Protein AF-A0A1B6JY22-F1 (afdb_monomer_lite)

Organism: NCBI:txid320908

Secondary structure (DSSP, 8-state):
-----HHHHHHHHHT--SS-HHHHHHHHHHHHHHHTS-GGGTTSHHHHHHHHHHHHHHHHHS-TT-HHHHHHHHHHHIIIIIIT-PPPPHHHHHHHHHHHHHHHHHS-HHHHHHHHHHHHHHHHHHGGG-GGGHHHHHHHHHHHHHHHH---STTHHHHS---

Structure (mmCIF, N/CA/C/O backbone):
data_AF-A0A1B6JY22-F1
#
_entry.id   AF-A0A1B6JY22-F1
#
loop_
_atom_site.group_PDB
_atom_site.id
_atom_site.type_symbol
_atom_site.label_atom_id
_atom_site.label_alt_id
_atom_site.label_comp_id
_atom_site.label_asym_id
_atom_site.label_entity_id
_atom_site.label_seq_id
_atom_site.pdbx_PDB_ins_code
_atom_site.Cartn_x
_atom_site.Cartn_y
_atom_site.Cartn_z
_atom_site.occupancy
_atom_site.B_iso_or_equiv
_atom_site.auth_seq_id
_atom_site.auth_comp_id
_atom_site.auth_asym_id
_atom_site.auth_atom_id
_atom_site.pdbx_PDB_model_num
ATOM 1 N N . MET A 1 1 ? -20.929 -15.256 12.483 1.00 42.47 1 MET A N 1
ATOM 2 C CA . MET A 1 1 ? -19.556 -14.710 12.434 1.00 42.47 1 MET A CA 1
ATOM 3 C C . MET A 1 1 ? -19.481 -13.573 13.430 1.00 42.47 1 MET A C 1
ATOM 5 O O . MET A 1 1 ? -20.208 -12.603 13.257 1.00 42.47 1 MET A O 1
ATOM 9 N N . GLU A 1 2 ? -18.686 -13.709 14.489 1.00 42.59 2 GLU A N 1
ATOM 10 C CA . GLU A 1 2 ? -18.390 -12.579 15.378 1.00 42.59 2 GLU A CA 1
ATOM 11 C C . GLU A 1 2 ? -17.731 -11.461 14.562 1.00 42.59 2 GLU A C 1
ATOM 13 O O . GLU A 1 2 ? -16.775 -11.706 13.821 1.00 42.59 2 GLU A O 1
ATOM 18 N N . LYS A 1 3 ? -18.259 -10.236 14.658 1.00 56.09 3 LYS A N 1
ATOM 19 C CA . LYS A 1 3 ? -17.616 -9.059 14.068 1.00 56.09 3 LYS A CA 1
ATOM 20 C C . LYS A 1 3 ? -16.337 -8.780 14.859 1.00 56.09 3 LYS A C 1
ATOM 22 O O . LYS A 1 3 ? -16.394 -8.202 15.939 1.00 56.09 3 LYS A O 1
ATOM 27 N N . LYS A 1 4 ? -15.193 -9.214 14.329 1.00 71.56 4 LYS A N 1
ATOM 28 C CA . LYS A 1 4 ? -13.869 -8.851 14.855 1.00 71.56 4 LYS A CA 1
ATOM 29 C C . LYS A 1 4 ? -13.709 -7.326 14.802 1.00 71.5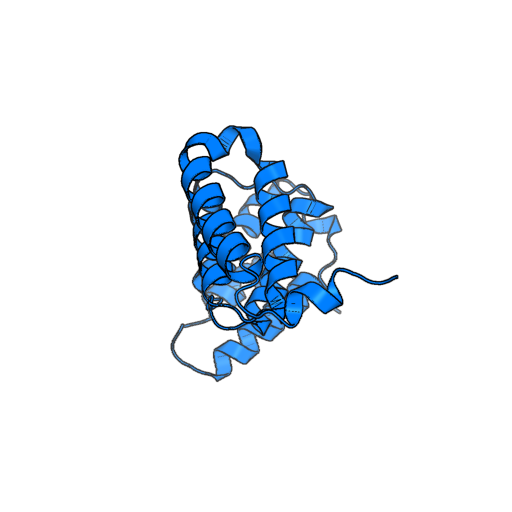6 4 LYS A C 1
ATOM 31 O O . LYS A 1 4 ? -14.074 -6.716 13.803 1.00 71.56 4 LYS A O 1
ATOM 36 N N . SER A 1 5 ? -13.207 -6.705 15.867 1.00 80.31 5 SER A N 1
ATOM 37 C CA . SER A 1 5 ? -12.970 -5.255 15.909 1.00 80.31 5 SER A CA 1
ATOM 38 C C . SER A 1 5 ? -11.638 -4.881 15.246 1.00 80.31 5 SER A C 1
ATOM 40 O O . SER A 1 5 ? -10.792 -5.737 14.996 1.00 80.31 5 SER A O 1
ATOM 42 N N . LEU A 1 6 ? -11.407 -3.590 14.999 1.00 81.12 6 LEU A N 1
ATOM 43 C CA . LEU A 1 6 ? -10.095 -3.113 14.539 1.00 81.12 6 LEU A CA 1
ATOM 44 C C . LEU A 1 6 ? -8.991 -3.337 15.575 1.00 81.12 6 LEU A C 1
ATOM 46 O O . LEU A 1 6 ? -7.851 -3.592 15.201 1.00 81.12 6 LEU A O 1
ATOM 50 N N . ASP A 1 7 ? -9.344 -3.331 16.861 1.00 81.19 7 ASP A N 1
ATOM 51 C CA . ASP A 1 7 ? -8.408 -3.627 17.949 1.00 81.19 7 ASP A CA 1
ATOM 52 C C . ASP A 1 7 ? -7.889 -5.066 17.867 1.00 81.19 7 ASP A C 1
ATOM 54 O O . ASP A 1 7 ? -6.713 -5.317 18.126 1.00 81.19 7 ASP A O 1
ATOM 58 N N . TYR A 1 8 ? -8.736 -6.005 17.427 1.00 85.06 8 TYR A N 1
ATOM 59 C CA . TYR A 1 8 ? -8.300 -7.370 17.151 1.00 85.06 8 TYR A CA 1
ATOM 60 C C . TYR A 1 8 ? -7.225 -7.394 16.059 1.00 85.06 8 TYR A C 1
ATOM 62 O O . TYR A 1 8 ? -6.194 -8.033 16.246 1.00 85.06 8 TYR A O 1
ATOM 70 N N . TYR A 1 9 ? -7.424 -6.693 14.940 1.00 83.94 9 TYR A N 1
ATOM 71 C CA . TYR A 1 9 ? -6.451 -6.699 13.842 1.00 83.94 9 TYR A CA 1
ATOM 72 C C . TYR A 1 9 ? -5.136 -6.016 14.224 1.00 83.94 9 TYR A C 1
ATOM 74 O O . TYR A 1 9 ? -4.076 -6.595 13.998 1.00 83.94 9 TYR A O 1
ATOM 82 N N . ALA A 1 10 ? -5.195 -4.849 14.872 1.00 82.69 10 ALA A N 1
ATOM 83 C CA . ALA A 1 10 ? -4.004 -4.144 15.350 1.00 82.69 10 ALA A CA 1
ATOM 84 C C . ALA A 1 10 ? -3.186 -4.996 16.339 1.00 82.69 10 ALA A C 1
ATOM 86 O O . ALA A 1 10 ? -1.955 -5.025 16.279 1.00 82.69 10 ALA A O 1
ATOM 87 N N . PHE A 1 11 ? -3.866 -5.739 17.222 1.00 84.25 11 PHE A N 1
ATOM 88 C CA . PHE A 1 11 ? -3.214 -6.700 18.107 1.00 84.25 11 PHE A CA 1
ATOM 89 C C . PHE A 1 11 ? -2.573 -7.850 17.323 1.00 84.25 11 PHE A C 1
ATOM 91 O O . PHE A 1 11 ? -1.414 -8.168 17.561 1.00 84.25 11 PHE A O 1
ATOM 98 N N . GLN A 1 12 ? -3.285 -8.455 16.366 1.00 84.94 12 GLN A N 1
ATOM 99 C CA . GLN A 1 12 ? -2.753 -9.584 15.594 1.00 84.94 12 GLN A CA 1
ATOM 100 C C . GLN A 1 12 ? -1.490 -9.215 14.811 1.00 84.94 12 GLN A C 1
ATOM 102 O O . GLN A 1 12 ? -0.534 -9.989 14.842 1.00 84.94 12 GLN A O 1
ATOM 107 N N . PHE A 1 13 ? -1.442 -8.035 14.188 1.00 81.56 13 PHE A N 1
ATOM 108 C CA . PHE A 1 13 ? -0.236 -7.549 13.513 1.00 81.56 13 PHE A CA 1
ATOM 109 C C . PHE A 1 13 ? 0.952 -7.373 14.463 1.00 81.56 13 PHE A C 1
ATOM 111 O O . PHE A 1 13 ? 2.060 -7.755 14.109 1.00 81.56 13 PHE A O 1
ATOM 118 N N . ASN A 1 14 ? 0.732 -6.899 15.695 1.00 79.88 14 ASN A N 1
ATOM 119 C CA . ASN A 1 14 ? 1.797 -6.803 16.705 1.00 79.88 14 ASN A CA 1
ATOM 120 C C . ASN A 1 14 ? 2.350 -8.168 17.149 1.00 79.88 14 ASN A C 1
ATOM 122 O O . ASN A 1 14 ? 3.428 -8.231 17.730 1.00 79.88 14 ASN A O 1
ATOM 126 N N . THR A 1 15 ? 1.615 -9.260 16.921 1.00 81.88 15 THR A N 1
ATOM 127 C CA . THR A 1 15 ? 2.067 -10.623 17.259 1.00 81.88 15 THR A CA 1
ATOM 128 C C . THR A 1 15 ? 2.778 -11.340 16.110 1.00 81.88 15 THR A C 1
ATOM 130 O O . THR A 1 15 ? 3.064 -12.537 16.219 1.00 81.88 15 THR A O 1
ATOM 133 N N . ILE A 1 16 ? 2.991 -10.658 14.986 1.00 78.62 16 ILE A N 1
ATOM 134 C CA . ILE A 1 16 ? 3.803 -11.161 13.881 1.00 78.62 16 ILE A CA 1
ATOM 135 C C . ILE A 1 16 ? 5.247 -10.735 14.149 1.00 78.62 16 ILE A C 1
ATOM 137 O O . ILE A 1 16 ? 5.524 -9.543 14.237 1.00 78.62 16 ILE A O 1
ATOM 141 N N . ASN A 1 17 ? 6.151 -11.705 14.300 1.00 65.06 17 ASN A N 1
ATOM 142 C CA . ASN A 1 17 ? 7.591 -11.462 14.253 1.00 65.06 17 ASN A CA 1
ATOM 143 C C . ASN A 1 17 ? 8.094 -11.727 12.823 1.00 65.06 17 ASN A C 1
ATOM 145 O O . ASN A 1 17 ? 7.426 -12.395 12.044 1.00 65.06 17 ASN A O 1
ATOM 149 N N . ASN A 1 18 ? 9.251 -11.175 12.456 1.00 60.41 18 ASN A N 1
ATOM 150 C CA . ASN A 1 18 ? 9.760 -11.191 11.074 1.00 60.41 18 ASN A CA 1
ATOM 151 C C . ASN A 1 18 ? 10.585 -12.447 10.706 1.00 60.41 18 ASN A C 1
ATOM 153 O O . ASN A 1 18 ? 11.298 -12.429 9.707 1.00 60.41 18 ASN A O 1
ATOM 157 N N . ASP A 1 19 ? 10.523 -13.530 11.490 1.00 57.62 19 ASP A N 1
ATOM 158 C CA . ASP A 1 19 ? 11.543 -14.595 11.437 1.00 57.62 19 ASP A CA 1
ATOM 159 C C . ASP A 1 19 ? 11.073 -15.954 10.866 1.00 57.62 19 ASP A C 1
ATOM 161 O O . ASP A 1 19 ? 11.898 -16.861 10.745 1.00 57.62 19 ASP A O 1
ATOM 165 N N . ASN A 1 20 ? 9.799 -16.168 10.482 1.00 58.06 20 ASN A N 1
ATOM 166 C CA . ASN A 1 20 ? 9.349 -17.489 9.995 1.00 58.06 20 ASN A CA 1
ATOM 167 C C . ASN A 1 20 ? 8.310 -17.500 8.853 1.00 58.06 20 ASN A C 1
ATOM 169 O O . ASN A 1 20 ? 7.275 -16.855 8.920 1.00 58.06 20 ASN A O 1
ATOM 173 N N . ARG A 1 21 ? 8.441 -18.455 7.911 1.00 58.06 21 ARG A N 1
ATOM 174 C CA . ARG A 1 21 ? 7.470 -18.734 6.812 1.00 58.06 21 ARG A CA 1
ATOM 175 C C . ARG A 1 21 ? 6.022 -19.024 7.245 1.00 58.06 21 ARG A C 1
ATOM 177 O O . ARG A 1 21 ? 5.091 -18.947 6.448 1.00 58.06 21 ARG A O 1
ATOM 184 N N . LYS A 1 22 ? 5.797 -19.431 8.501 1.00 59.06 22 LYS A N 1
ATOM 185 C CA . LYS A 1 22 ? 4.432 -19.579 9.049 1.00 59.06 22 LYS A CA 1
ATOM 186 C C . LYS A 1 22 ? 3.747 -18.220 9.215 1.00 59.06 22 LYS A C 1
ATOM 188 O O . LYS A 1 22 ? 2.519 -18.156 9.222 1.00 59.06 22 LYS A O 1
ATOM 193 N N . GLU A 1 23 ? 4.521 -17.156 9.345 1.00 64.31 23 GLU A N 1
ATOM 194 C CA . GLU A 1 23 ? 4.054 -15.795 9.565 1.00 64.31 23 GLU A CA 1
ATOM 195 C C . GLU A 1 23 ? 3.605 -15.147 8.251 1.00 64.31 23 GLU A C 1
ATOM 197 O O . GLU A 1 23 ? 2.563 -14.497 8.268 1.00 64.31 23 GLU A O 1
ATOM 202 N N . ASP A 1 24 ? 4.210 -15.495 7.108 1.00 70.81 24 ASP A N 1
ATOM 203 C CA . ASP A 1 24 ? 3.715 -15.127 5.765 1.00 70.81 24 ASP A CA 1
ATOM 204 C C . ASP A 1 24 ? 2.265 -15.590 5.561 1.00 70.81 24 ASP A C 1
ATOM 206 O O . ASP A 1 24 ? 1.398 -14.840 5.111 1.00 70.81 24 ASP A O 1
ATOM 210 N N . SER A 1 25 ? 1.952 -16.820 5.992 1.00 81.69 25 SER A N 1
ATOM 211 C CA . SER A 1 25 ? 0.584 -17.349 5.923 1.00 81.69 25 SER A CA 1
ATOM 212 C C . SER A 1 25 ? -0.390 -16.611 6.853 1.00 81.69 25 SER A C 1
ATOM 214 O O . SER A 1 25 ? -1.566 -16.451 6.521 1.00 81.69 25 SER A O 1
ATOM 216 N N . ARG A 1 26 ? 0.082 -16.131 8.014 1.00 84.94 26 ARG A N 1
ATOM 217 C CA . ARG A 1 26 ? -0.734 -15.351 8.960 1.00 84.94 26 ARG A CA 1
ATOM 218 C C . ARG A 1 26 ? -0.988 -13.950 8.418 1.00 84.94 26 ARG A C 1
ATOM 220 O O . ARG A 1 26 ? -2.138 -13.521 8.425 1.00 84.94 26 ARG A O 1
ATOM 227 N N . LEU A 1 27 ? 0.051 -13.282 7.924 1.00 88.31 27 LEU A N 1
ATOM 228 C CA . LEU A 1 27 ? -0.020 -11.966 7.300 1.00 88.31 27 LEU A CA 1
ATOM 229 C C . LEU A 1 27 ? -0.978 -11.981 6.107 1.00 88.31 27 LEU A C 1
ATOM 231 O O . LEU A 1 27 ? -1.917 -11.189 6.060 1.00 88.31 27 LEU A O 1
ATOM 235 N N . ASN A 1 28 ? -0.817 -12.961 5.217 1.00 90.06 28 ASN A N 1
ATOM 236 C CA . ASN A 1 28 ? -1.708 -13.178 4.083 1.00 90.06 28 ASN A CA 1
ATOM 237 C C . ASN A 1 28 ? -3.182 -13.296 4.515 1.00 90.06 28 ASN A C 1
ATOM 239 O O . ASN A 1 28 ? -4.052 -12.606 3.986 1.00 90.06 28 ASN A O 1
ATOM 243 N N . ASN A 1 29 ? -3.456 -14.123 5.529 1.00 89.50 29 ASN A N 1
ATOM 244 C CA . ASN A 1 29 ? -4.809 -14.314 6.052 1.00 89.50 29 ASN A CA 1
ATOM 245 C C . ASN A 1 29 ? -5.378 -13.057 6.731 1.00 89.50 29 ASN A C 1
ATOM 247 O O . ASN A 1 29 ? -6.589 -12.836 6.679 1.00 89.50 29 ASN A O 1
ATOM 251 N N . LEU A 1 30 ? -4.547 -12.247 7.395 1.00 90.06 30 LEU A N 1
ATOM 252 C CA . LEU A 1 30 ? -4.981 -10.983 7.999 1.00 90.06 30 LEU A CA 1
ATOM 253 C C . LEU A 1 30 ? -5.339 -9.952 6.930 1.00 90.06 30 LEU A C 1
ATOM 255 O O . LEU A 1 30 ? -6.383 -9.311 7.045 1.00 90.06 30 LEU A O 1
ATOM 259 N N . LEU A 1 31 ? -4.525 -9.835 5.879 1.00 91.06 31 LEU A N 1
ATOM 260 C CA . LEU A 1 31 ? -4.811 -8.961 4.742 1.00 91.06 31 LEU A CA 1
ATOM 261 C C . LEU A 1 31 ? -6.096 -9.381 4.022 1.00 91.06 31 LEU A C 1
ATOM 263 O O . LEU A 1 31 ? -6.911 -8.522 3.695 1.00 91.06 31 LEU A O 1
ATOM 267 N N . ASP A 1 32 ? -6.332 -10.683 3.834 1.00 91.50 32 ASP A N 1
ATOM 268 C CA . ASP A 1 32 ? -7.588 -11.180 3.256 1.00 91.50 32 ASP A CA 1
ATOM 269 C C . ASP A 1 32 ? -8.797 -10.831 4.133 1.00 91.50 32 ASP A C 1
ATOM 271 O O . ASP A 1 32 ? -9.818 -10.356 3.636 1.00 91.50 32 ASP A O 1
ATOM 275 N N . GLN A 1 33 ? -8.679 -11.014 5.452 1.00 90.12 33 GLN A N 1
ATOM 276 C CA . GLN A 1 33 ? -9.749 -10.670 6.393 1.00 90.12 33 GLN A CA 1
ATOM 277 C C . GLN A 1 33 ? -10.044 -9.168 6.422 1.00 90.12 33 GLN A C 1
ATOM 279 O O . GLN A 1 33 ? -11.208 -8.790 6.534 1.00 90.12 33 GLN A O 1
ATOM 284 N N . LEU A 1 34 ? -9.018 -8.321 6.310 1.00 88.12 34 LEU A N 1
ATOM 285 C CA . LEU A 1 34 ? -9.173 -6.867 6.266 1.00 88.12 34 LEU A CA 1
ATOM 286 C C . LEU A 1 34 ? -9.768 -6.385 4.948 1.00 88.12 34 LEU A C 1
ATOM 288 O O . LEU A 1 34 ? -10.666 -5.550 4.965 1.00 88.12 34 LEU A O 1
ATOM 292 N N . ASN A 1 35 ? -9.335 -6.951 3.823 1.00 88.31 35 ASN A N 1
ATOM 293 C CA . ASN A 1 35 ? -9.920 -6.659 2.516 1.00 88.31 35 ASN A CA 1
ATOM 294 C C . ASN A 1 35 ? -11.384 -7.119 2.415 1.00 88.31 35 ASN A C 1
ATOM 296 O O . ASN A 1 35 ? -12.180 -6.495 1.718 1.00 88.31 35 ASN A O 1
ATOM 300 N N . ALA A 1 36 ? -11.758 -8.182 3.132 1.00 87.31 36 ALA A N 1
ATOM 301 C CA . ALA A 1 36 ? -13.140 -8.643 3.246 1.00 87.31 36 ALA A CA 1
ATOM 302 C C . ALA A 1 36 ? -13.947 -7.921 4.346 1.00 87.31 36 ALA A C 1
ATOM 304 O O . ALA A 1 36 ? -15.139 -8.197 4.516 1.00 87.31 36 ALA A O 1
ATOM 305 N N . PHE A 1 37 ? -13.320 -7.037 5.128 1.00 82.94 37 PHE A N 1
ATOM 306 C CA . PHE A 1 37 ? -13.967 -6.379 6.256 1.00 82.94 37 PHE A CA 1
ATOM 307 C C . PHE A 1 37 ? -14.975 -5.326 5.784 1.00 82.94 37 PHE A C 1
ATOM 309 O O . PHE A 1 37 ? -14.720 -4.573 4.845 1.00 82.94 37 PHE A O 1
ATOM 316 N N . ASP A 1 38 ? -16.131 -5.248 6.452 1.00 70.44 38 ASP A N 1
ATOM 317 C CA . ASP A 1 38 ? -17.196 -4.315 6.075 1.00 70.44 38 ASP A CA 1
ATOM 318 C C . ASP A 1 38 ? -16.735 -2.864 6.254 1.00 70.44 38 ASP A C 1
ATOM 320 O O . ASP A 1 38 ? -16.570 -2.352 7.369 1.00 70.44 38 ASP 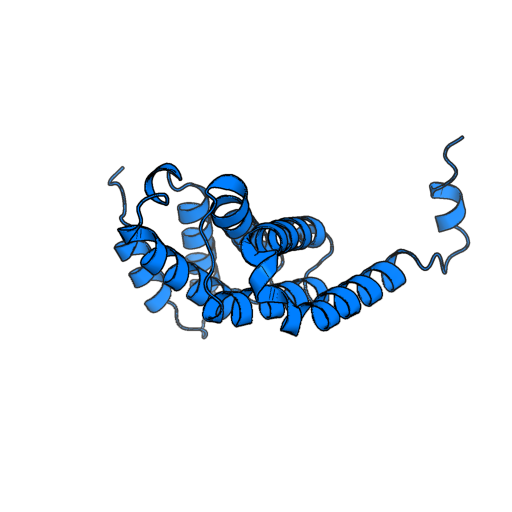A O 1
ATOM 324 N N . CYS A 1 39 ? -16.522 -2.203 5.117 1.00 61.91 39 CYS A N 1
ATOM 325 C CA . CYS A 1 39 ? -15.781 -0.959 5.057 1.00 61.91 39 CYS A CA 1
ATOM 326 C C . CYS A 1 39 ? -16.505 0.243 5.671 1.00 61.91 39 CYS A C 1
ATOM 328 O O . CYS A 1 39 ? -15.872 1.243 5.998 1.00 61.91 39 CYS A O 1
ATOM 330 N N . LYS A 1 40 ? -17.818 0.132 5.904 1.00 64.50 40 LYS A N 1
ATOM 331 C CA . LYS A 1 40 ? -18.631 1.194 6.517 1.00 64.50 40 LYS A CA 1
ATOM 332 C C . LYS A 1 40 ? -18.222 1.517 7.958 1.00 64.50 40 LYS A C 1
ATOM 334 O O . LYS A 1 40 ? -18.588 2.563 8.480 1.00 64.50 40 LYS A O 1
ATOM 339 N N . LEU A 1 41 ? -17.474 0.625 8.612 1.00 63.44 41 LEU A N 1
ATOM 340 C CA . LEU A 1 41 ? -16.955 0.839 9.964 1.00 63.44 41 LEU A CA 1
ATOM 341 C C . LEU A 1 41 ? -15.672 1.686 9.986 1.00 63.44 41 LEU A C 1
ATOM 343 O O . LEU A 1 41 ? -15.308 2.194 11.046 1.00 63.44 41 LEU A O 1
ATOM 347 N N . PHE A 1 42 ? -14.998 1.879 8.848 1.00 65.88 42 PHE A N 1
ATOM 348 C CA . PHE A 1 42 ? -13.750 2.650 8.778 1.00 65.88 42 PHE A CA 1
ATOM 349 C C . PHE A 1 42 ? -13.963 4.169 8.791 1.00 65.88 42 PHE A C 1
ATOM 351 O O . PHE A 1 42 ? -13.035 4.908 9.096 1.00 65.88 42 PHE A O 1
ATOM 358 N N . SER A 1 43 ? -15.183 4.640 8.526 1.00 64.19 43 SER A N 1
ATOM 359 C CA . SER A 1 43 ? -15.506 6.071 8.425 1.00 64.19 43 SER A CA 1
ATOM 360 C C . SER A 1 43 ? -15.654 6.781 9.781 1.00 64.19 43 SER A C 1
ATOM 362 O O . SER A 1 43 ? -15.868 7.990 9.819 1.00 64.19 43 SER A O 1
ATOM 364 N N . SER A 1 44 ? -15.576 6.055 10.905 1.00 71.44 44 SER A N 1
ATOM 365 C CA . SER A 1 44 ? -15.639 6.669 12.237 1.00 71.44 44 SER A CA 1
ATOM 366 C C . SER A 1 44 ? -14.311 7.364 12.584 1.00 71.44 44 SER A C 1
ATOM 368 O O . SER A 1 44 ? -13.260 6.727 12.472 1.00 71.44 44 SER A O 1
ATOM 370 N N . PRO A 1 45 ? -14.326 8.610 13.100 1.00 69.06 45 PRO A N 1
ATOM 371 C CA . PRO A 1 45 ? -13.121 9.310 13.558 1.00 69.06 45 PRO A CA 1
ATOM 372 C C . PRO A 1 45 ? -12.330 8.550 14.630 1.00 69.06 45 PRO A C 1
ATOM 374 O O . PRO A 1 45 ? -11.118 8.693 14.725 1.00 69.06 45 PRO A O 1
ATOM 377 N N . GLU A 1 46 ? -12.994 7.719 15.436 1.00 71.44 46 GLU A N 1
ATOM 378 C CA . GLU A 1 46 ? -12.334 6.890 16.454 1.00 71.44 46 GLU A CA 1
ATOM 379 C C . GLU A 1 46 ? -11.490 5.764 15.829 1.00 71.44 46 GLU A C 1
ATOM 381 O O . GLU A 1 46 ? -10.488 5.318 16.393 1.00 71.44 46 GLU A O 1
ATOM 386 N N . ASN A 1 47 ? -11.867 5.330 14.626 1.00 78.00 47 ASN A N 1
ATOM 387 C CA . ASN A 1 47 ? -11.214 4.243 13.911 1.00 78.00 47 ASN A CA 1
ATOM 388 C C . ASN A 1 47 ? -10.058 4.721 13.024 1.00 78.00 47 ASN A C 1
ATOM 390 O O . ASN A 1 47 ? -9.209 3.901 12.680 1.00 78.00 47 ASN A O 1
ATOM 394 N N . SER A 1 48 ? -9.954 6.018 12.714 1.00 77.88 48 SER A N 1
ATOM 395 C CA . SER A 1 48 ? -8.887 6.565 11.857 1.00 77.88 48 SER A CA 1
ATOM 396 C C . SER A 1 48 ? -7.487 6.270 12.404 1.00 77.88 48 SER A C 1
ATOM 398 O O . SER A 1 48 ? -6.632 5.756 11.685 1.00 77.88 48 SER A O 1
ATOM 400 N N . LYS A 1 49 ? -7.272 6.476 13.711 1.00 81.75 49 LYS A N 1
ATOM 401 C CA . LYS A 1 49 ? -6.000 6.161 14.382 1.00 81.75 49 LYS A CA 1
ATOM 402 C C . LYS A 1 49 ? -5.672 4.671 14.320 1.00 81.75 49 LYS A C 1
ATOM 404 O O . LYS A 1 49 ? -4.523 4.299 14.112 1.00 81.75 49 LYS A O 1
ATOM 409 N N . LYS A 1 50 ? -6.683 3.811 14.472 1.00 84.31 50 LYS A N 1
ATOM 410 C CA . LYS A 1 50 ? -6.512 2.351 14.413 1.00 84.31 50 LYS A CA 1
ATOM 411 C C . LYS A 1 50 ? -6.133 1.905 13.004 1.00 84.31 50 LYS A C 1
ATOM 413 O O . LYS A 1 50 ? -5.245 1.076 12.844 1.00 84.31 50 LYS A O 1
ATOM 418 N N . ILE A 1 51 ? -6.763 2.495 11.991 1.00 86.38 51 ILE A N 1
ATOM 419 C CA . ILE A 1 51 ? -6.438 2.254 10.583 1.00 86.38 51 ILE A CA 1
ATOM 420 C C . ILE A 1 51 ? -5.005 2.694 10.280 1.00 86.38 51 ILE A C 1
ATOM 422 O O . ILE A 1 51 ? -4.270 1.944 9.648 1.00 86.38 51 ILE A O 1
ATOM 426 N N . ALA A 1 52 ? -4.586 3.862 10.772 1.00 86.62 52 ALA A N 1
ATOM 427 C CA . ALA A 1 52 ? -3.223 4.346 10.585 1.00 86.62 52 ALA A CA 1
ATOM 428 C C . ALA A 1 52 ? -2.179 3.386 11.185 1.00 86.62 52 ALA A C 1
ATOM 430 O O . ALA A 1 52 ? -1.168 3.098 10.546 1.00 86.62 52 ALA A O 1
ATOM 431 N N . VAL A 1 53 ? -2.450 2.834 12.376 1.00 88.12 53 VAL A N 1
ATOM 432 C CA . VAL A 1 53 ? -1.599 1.805 13.000 1.00 88.12 53 VAL A CA 1
ATOM 433 C C . VAL A 1 53 ? -1.547 0.539 12.145 1.00 88.12 53 VAL A C 1
ATOM 435 O O . VAL A 1 53 ? -0.457 0.051 11.863 1.00 88.12 53 VAL A O 1
ATOM 438 N N . ILE A 1 54 ? -2.701 0.041 11.691 1.00 89.31 54 ILE A N 1
ATOM 439 C CA . ILE A 1 54 ? -2.781 -1.156 10.842 1.00 89.31 54 ILE A CA 1
ATOM 440 C C . ILE A 1 54 ? -1.993 -0.956 9.542 1.00 89.31 54 ILE A C 1
ATOM 442 O O . ILE A 1 54 ? -1.205 -1.821 9.170 1.00 89.31 54 ILE A O 1
ATOM 446 N N . LEU A 1 55 ? -2.162 0.182 8.865 1.00 90.50 55 LEU A N 1
ATOM 447 C CA . LEU A 1 55 ? -1.443 0.491 7.627 1.00 90.50 55 LEU A CA 1
ATOM 448 C C . LEU A 1 55 ? 0.068 0.595 7.858 1.00 90.50 55 LEU A C 1
ATOM 450 O O . LEU A 1 55 ? 0.835 -0.005 7.114 1.00 90.50 55 LEU A O 1
ATOM 454 N N . SER A 1 56 ? 0.495 1.277 8.923 1.00 90.75 56 SER A N 1
ATOM 455 C CA . SER A 1 56 ? 1.913 1.367 9.297 1.00 90.75 56 SER A CA 1
ATOM 456 C C . SER A 1 56 ? 2.539 -0.016 9.523 1.00 90.75 56 SER A C 1
ATOM 458 O O . SER A 1 56 ? 3.630 -0.310 9.030 1.00 90.75 56 SER A O 1
ATOM 460 N N . GLN A 1 57 ? 1.816 -0.909 10.205 1.00 89.69 57 GLN A N 1
ATOM 461 C CA . GLN A 1 57 ? 2.244 -2.294 10.405 1.00 89.69 57 GLN A CA 1
ATOM 462 C C . GLN A 1 57 ? 2.296 -3.066 9.084 1.00 89.69 57 GLN A C 1
ATOM 464 O O . GLN A 1 57 ? 3.257 -3.793 8.854 1.00 89.69 57 GLN A O 1
ATOM 469 N N . CYS A 1 58 ? 1.314 -2.884 8.196 1.00 91.62 58 CYS A N 1
ATOM 470 C CA . CYS A 1 58 ? 1.320 -3.511 6.874 1.00 91.62 58 CYS A CA 1
ATOM 471 C C . CYS A 1 58 ? 2.566 -3.110 6.075 1.00 91.62 58 CYS A C 1
ATOM 473 O O . CYS A 1 58 ? 3.267 -3.988 5.587 1.00 91.62 58 CYS A O 1
ATOM 475 N N . PHE A 1 59 ? 2.901 -1.819 6.008 1.00 91.25 59 PHE A N 1
ATOM 476 C CA . PHE A 1 59 ? 4.100 -1.353 5.296 1.00 91.25 59 PHE A CA 1
ATOM 477 C C . PHE A 1 59 ? 5.409 -1.836 5.927 1.00 91.25 59 PHE A C 1
ATOM 479 O O . PHE A 1 59 ? 6.421 -1.942 5.243 1.00 91.25 59 PHE A O 1
ATOM 486 N N . SER A 1 60 ? 5.398 -2.143 7.224 1.00 89.44 60 SER A N 1
ATOM 487 C CA . SER A 1 60 ? 6.578 -2.660 7.928 1.00 89.44 60 SER A CA 1
ATOM 488 C C . SER A 1 60 ? 6.759 -4.173 7.758 1.00 89.44 60 SER A C 1
ATOM 490 O O . SER A 1 60 ? 7.883 -4.663 7.821 1.00 89.44 60 SER A O 1
ATOM 492 N N . LEU A 1 61 ? 5.659 -4.912 7.589 1.00 89.62 61 LEU A N 1
ATOM 493 C CA . LEU A 1 61 ? 5.641 -6.379 7.569 1.00 89.62 61 LEU A CA 1
ATOM 494 C C . LEU A 1 61 ? 5.540 -6.969 6.162 1.00 89.62 61 LEU A C 1
ATOM 496 O O . LEU A 1 61 ? 5.957 -8.103 5.962 1.00 89.62 61 LEU A O 1
ATOM 500 N N . VAL A 1 62 ? 4.959 -6.246 5.200 1.00 91.12 62 VAL A N 1
ATOM 501 C CA . VAL A 1 62 ? 4.824 -6.726 3.822 1.00 91.12 62 VAL A CA 1
ATOM 502 C C . VAL A 1 62 ? 6.135 -6.483 3.068 1.00 91.12 62 VAL A C 1
ATOM 504 O O . VAL A 1 62 ? 6.488 -5.317 2.846 1.00 91.12 62 VAL A O 1
ATOM 507 N N . PRO A 1 63 ? 6.832 -7.549 2.631 1.00 89.00 63 PRO A N 1
ATOM 508 C CA . PRO A 1 63 ? 8.041 -7.420 1.833 1.00 89.00 63 PRO A CA 1
ATOM 509 C C . PRO A 1 63 ? 7.710 -6.795 0.468 1.00 89.00 63 PRO A C 1
ATOM 511 O O . PRO A 1 63 ? 6.749 -7.222 -0.173 1.00 89.00 63 PRO A O 1
ATOM 514 N N . PRO A 1 64 ? 8.488 -5.811 -0.011 1.00 87.38 64 PRO A N 1
ATOM 515 C CA . PRO A 1 64 ? 8.239 -5.134 -1.289 1.00 87.38 64 PRO A CA 1
ATOM 516 C C . PRO A 1 64 ? 8.477 -6.030 -2.521 1.00 87.38 64 PRO A C 1
ATOM 518 O O . PRO A 1 64 ? 8.074 -5.676 -3.630 1.00 87.38 64 PRO A O 1
ATOM 521 N N . ASP A 1 65 ? 9.131 -7.177 -2.345 1.00 85.44 65 ASP A N 1
ATOM 522 C CA . ASP A 1 65 ? 9.384 -8.207 -3.354 1.00 85.44 65 ASP A CA 1
ATOM 523 C C . ASP A 1 65 ? 8.325 -9.330 -3.362 1.00 85.44 65 ASP A C 1
ATOM 525 O O . ASP A 1 65 ? 8.173 -10.029 -4.371 1.00 85.44 65 ASP A O 1
ATOM 529 N N . ASP A 1 66 ? 7.518 -9.473 -2.301 1.00 89.75 66 ASP A N 1
ATOM 530 C CA . ASP A 1 66 ? 6.385 -10.405 -2.285 1.00 89.75 66 ASP A CA 1
ATOM 531 C C . ASP A 1 66 ? 5.188 -9.808 -3.036 1.00 89.75 66 ASP A C 1
ATOM 533 O O . ASP A 1 66 ? 4.296 -9.166 -2.478 1.00 89.75 66 ASP A O 1
ATOM 537 N N . THR A 1 67 ? 5.157 -10.072 -4.340 1.00 89.31 67 THR A N 1
ATOM 538 C CA . THR A 1 67 ? 4.144 -9.553 -5.272 1.00 89.31 67 THR A CA 1
ATOM 539 C C . THR A 1 67 ? 2.705 -9.843 -4.814 1.00 89.31 67 THR A C 1
ATOM 541 O O . THR A 1 67 ? 1.816 -9.017 -5.025 1.00 89.31 67 THR A O 1
ATOM 544 N N . PHE A 1 68 ? 2.443 -10.987 -4.170 1.00 90.56 68 PHE A N 1
ATOM 545 C CA . PHE A 1 68 ? 1.087 -11.350 -3.746 1.00 90.56 68 PHE A CA 1
ATOM 546 C C . PHE A 1 68 ? 0.646 -10.561 -2.516 1.00 90.56 68 PHE A C 1
ATOM 548 O O . PHE A 1 68 ? -0.487 -10.072 -2.467 1.00 90.56 68 PHE A O 1
ATOM 555 N N . LEU A 1 69 ? 1.527 -10.430 -1.524 1.00 92.00 69 LEU A N 1
ATOM 556 C CA . LEU A 1 69 ? 1.238 -9.637 -0.332 1.00 92.00 69 LEU A CA 1
ATOM 557 C C . LEU A 1 69 ? 1.161 -8.145 -0.662 1.00 92.00 69 LEU A C 1
ATOM 559 O O . LEU A 1 69 ? 0.267 -7.462 -0.158 1.00 92.00 69 LEU A O 1
ATOM 563 N N . VAL A 1 70 ? 2.028 -7.659 -1.556 1.00 93.94 70 VAL A N 1
ATOM 564 C CA . VAL A 1 70 ? 1.993 -6.285 -2.070 1.00 93.94 70 VAL A CA 1
ATOM 565 C C . VAL A 1 70 ? 0.642 -5.989 -2.712 1.00 93.94 70 VAL A C 1
ATOM 567 O O . VAL A 1 70 ? -0.015 -5.041 -2.291 1.00 93.94 70 VAL A O 1
ATOM 570 N N . ALA A 1 71 ? 0.162 -6.828 -3.637 1.00 92.69 71 ALA A N 1
ATOM 571 C CA . ALA A 1 71 ? -1.140 -6.631 -4.281 1.00 92.69 71 ALA A CA 1
ATOM 572 C C . ALA A 1 71 ? -2.293 -6.554 -3.258 1.00 92.69 71 ALA A C 1
ATOM 574 O O . ALA A 1 71 ? -3.153 -5.673 -3.330 1.00 92.69 71 ALA A O 1
ATOM 575 N N . LYS A 1 72 ? -2.285 -7.422 -2.238 1.00 93.69 72 LYS A N 1
ATOM 576 C CA . LYS A 1 72 ? -3.291 -7.401 -1.159 1.00 93.69 72 LYS A CA 1
ATOM 577 C C . LYS A 1 72 ? -3.211 -6.148 -0.293 1.00 93.69 72 LYS A C 1
ATOM 579 O O . LYS A 1 72 ? -4.249 -5.619 0.109 1.00 93.69 72 LYS A O 1
ATOM 584 N N . CYS A 1 73 ? -2.002 -5.678 -0.003 1.00 94.31 73 CYS A N 1
ATOM 585 C CA . CYS A 1 73 ? -1.778 -4.440 0.732 1.00 94.31 73 CYS A CA 1
ATOM 586 C C . CYS A 1 73 ? -2.233 -3.221 -0.088 1.00 94.31 73 CYS A C 1
ATOM 588 O O . CYS A 1 73 ? -2.930 -2.349 0.431 1.00 94.31 73 CYS A O 1
ATOM 590 N N . CYS A 1 74 ? -1.941 -3.198 -1.389 1.00 94.50 74 CYS A N 1
ATOM 591 C CA . CYS A 1 74 ? -2.406 -2.173 -2.321 1.00 94.50 74 CYS A CA 1
ATOM 592 C C . CYS A 1 74 ? -3.931 -2.122 -2.427 1.00 94.50 74 CYS A C 1
ATOM 594 O O . CYS A 1 74 ? -4.514 -1.041 -2.351 1.00 94.50 74 CYS A O 1
ATOM 596 N N . GLN A 1 75 ? -4.596 -3.275 -2.493 1.00 93.31 75 GLN A N 1
ATOM 597 C CA . GLN A 1 75 ? -6.056 -3.343 -2.484 1.00 93.31 75 GLN A CA 1
ATOM 598 C C . GLN A 1 75 ? -6.663 -2.774 -1.190 1.00 93.31 75 GLN A C 1
ATOM 600 O O . GLN A 1 75 ? -7.681 -2.068 -1.233 1.00 93.31 75 GLN A O 1
ATOM 605 N N . LEU A 1 76 ? -6.029 -3.045 -0.044 1.00 92.44 76 LEU A N 1
ATOM 606 C CA . LEU A 1 76 ? -6.450 -2.509 1.249 1.00 92.44 76 LEU A CA 1
ATOM 607 C C . LEU A 1 76 ? -6.310 -0.983 1.265 1.00 92.44 76 LEU A C 1
ATOM 609 O O . LEU A 1 76 ? -7.258 -0.284 1.626 1.00 92.44 76 LEU A O 1
ATOM 613 N N . MET A 1 77 ? -5.169 -0.462 0.806 1.00 91.56 77 MET A N 1
ATOM 614 C CA . MET A 1 77 ? -4.937 0.978 0.670 1.00 91.56 77 MET A CA 1
ATOM 615 C C . MET A 1 77 ? -5.957 1.643 -0.251 1.00 91.56 77 MET A C 1
ATOM 617 O O . MET A 1 77 ? -6.584 2.623 0.140 1.00 91.56 77 MET A O 1
ATOM 621 N N . LEU A 1 78 ? -6.175 1.093 -1.446 1.00 91.94 78 LEU A N 1
ATOM 622 C CA . LEU A 1 78 ? -7.134 1.625 -2.411 1.00 91.94 78 LEU A CA 1
ATOM 623 C C . LEU A 1 78 ? -8.550 1.665 -1.826 1.00 91.94 78 LEU A C 1
ATOM 625 O O . LEU A 1 78 ? -9.312 2.604 -2.053 1.00 91.94 78 LEU A O 1
ATOM 629 N N . THR A 1 79 ? -8.906 0.654 -1.038 1.00 89.38 79 THR A N 1
ATOM 630 C CA . THR A 1 79 ? -10.201 0.607 -0.365 1.00 89.38 79 THR A CA 1
ATOM 631 C C . THR A 1 79 ? -10.302 1.671 0.726 1.00 89.38 79 THR A C 1
ATOM 633 O O . THR A 1 79 ? -11.273 2.423 0.745 1.00 89.38 79 THR A O 1
ATOM 636 N N . LEU A 1 80 ? -9.311 1.783 1.608 1.00 88.12 80 LEU A N 1
ATOM 637 C CA . LEU A 1 80 ? -9.349 2.717 2.736 1.00 88.12 80 LEU A CA 1
ATOM 638 C C . LEU A 1 80 ? -9.193 4.177 2.296 1.00 88.12 80 LEU A C 1
ATOM 640 O O . LEU A 1 80 ? -9.993 5.032 2.665 1.00 88.12 80 LEU A O 1
ATOM 644 N N . VAL A 1 81 ? -8.187 4.463 1.481 1.00 88.62 81 VAL A N 1
ATOM 645 C CA . VAL A 1 81 ? -7.849 5.822 1.055 1.00 88.62 81 VAL A CA 1
ATOM 646 C C . VAL A 1 81 ? -8.717 6.234 -0.128 1.00 88.62 81 VAL A C 1
ATOM 648 O O . VAL A 1 81 ? -9.408 7.247 -0.066 1.00 88.62 81 VAL A O 1
ATOM 651 N N . GLY A 1 82 ? -8.752 5.416 -1.182 1.00 85.06 82 GLY A N 1
ATOM 652 C CA . GLY A 1 82 ? -9.450 5.754 -2.424 1.00 85.06 82 GLY A CA 1
ATOM 653 C C . GLY A 1 82 ? -10.975 5.693 -2.317 1.00 85.06 82 GLY A C 1
ATOM 654 O O . GLY A 1 82 ? -11.661 6.568 -2.837 1.00 85.06 82 GLY A O 1
ATOM 655 N N . LYS A 1 83 ? -11.531 4.677 -1.640 1.00 85.38 83 LYS A N 1
ATOM 656 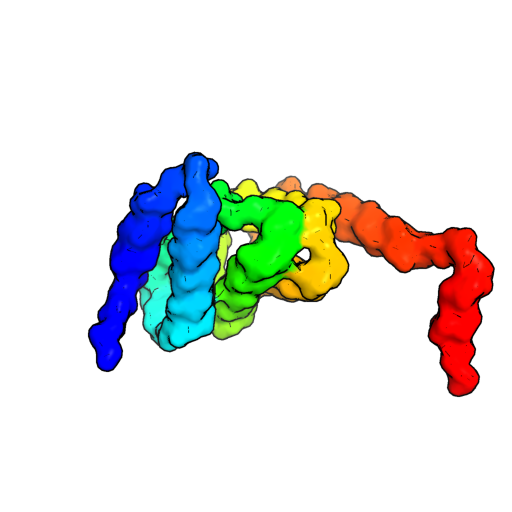C CA . LYS A 1 83 ? -12.996 4.486 -1.559 1.00 85.38 83 LYS A CA 1
ATOM 657 C C . LYS A 1 83 ? -13.613 5.009 -0.267 1.00 85.38 83 LYS A C 1
ATOM 659 O O . LYS A 1 83 ? -14.735 5.502 -0.303 1.00 85.38 83 LYS A O 1
ATOM 664 N N . GLN A 1 84 ? -12.924 4.870 0.867 1.00 83.12 84 GLN A N 1
ATOM 665 C CA . GLN A 1 84 ? -13.434 5.307 2.175 1.00 83.12 84 GLN A CA 1
ATOM 666 C C . GLN A 1 84 ? -12.928 6.692 2.599 1.00 83.12 84 GLN A C 1
ATOM 668 O O . GLN A 1 84 ? -13.323 7.166 3.662 1.00 83.12 84 GLN A O 1
ATOM 673 N N . ALA A 1 85 ? -12.095 7.346 1.778 1.00 82.12 85 ALA A N 1
ATOM 674 C CA . ALA A 1 85 ? -11.554 8.681 2.031 1.00 82.12 85 ALA A CA 1
ATOM 675 C C . ALA A 1 85 ? -10.853 8.813 3.398 1.00 82.12 85 ALA A C 1
ATOM 677 O O . ALA A 1 85 ? -10.891 9.871 4.031 1.00 82.12 85 ALA A O 1
ATOM 678 N N . VAL A 1 86 ? -10.216 7.734 3.871 1.00 84.50 86 VAL A N 1
ATOM 679 C CA . VAL A 1 86 ? -9.388 7.777 5.079 1.00 84.50 86 VAL A CA 1
ATOM 680 C C . VAL A 1 86 ? -8.206 8.702 4.815 1.00 84.50 86 VAL A C 1
ATOM 682 O O . VAL A 1 86 ? -7.398 8.448 3.924 1.00 84.50 86 VAL A O 1
ATOM 685 N N . GLN A 1 87 ? -8.103 9.771 5.604 1.00 84.25 87 GLN A N 1
ATOM 686 C CA . GLN A 1 87 ? -6.991 10.709 5.506 1.00 84.25 87 GLN A CA 1
ATOM 687 C C . GLN A 1 87 ? -5.741 10.121 6.157 1.00 84.25 87 GLN A C 1
ATOM 689 O O . GLN A 1 87 ? -5.774 9.691 7.312 1.00 84.25 87 GLN A O 1
ATOM 694 N N . LEU A 1 88 ? -4.638 10.120 5.411 1.00 85.69 88 LEU A N 1
ATOM 695 C CA . LEU A 1 88 ? -3.329 9.736 5.921 1.00 85.69 88 LEU A CA 1
ATOM 696 C C . LEU A 1 88 ? -2.596 10.982 6.421 1.00 85.69 88 LEU A C 1
ATOM 698 O O . LEU A 1 88 ? -2.402 11.946 5.686 1.00 85.69 88 LEU A O 1
ATOM 702 N N . GLU A 1 89 ? -2.177 10.961 7.682 1.00 86.38 89 GLU A N 1
ATOM 703 C CA . GLU A 1 89 ? -1.351 12.028 8.247 1.00 86.38 89 GLU A CA 1
ATOM 704 C C . GLU A 1 89 ? 0.095 11.941 7.725 1.00 86.38 89 GLU A C 1
ATOM 706 O O . GLU A 1 89 ? 0.578 10.859 7.376 1.00 86.38 89 GLU A O 1
ATOM 711 N N . LYS A 1 90 ? 0.820 13.072 7.735 1.00 86.25 90 LYS A N 1
ATOM 712 C CA . LYS A 1 90 ? 2.207 13.186 7.233 1.00 86.25 90 LYS A CA 1
ATOM 713 C C . LYS A 1 90 ? 3.147 12.053 7.695 1.00 86.25 90 LYS A C 1
ATOM 715 O O . LYS A 1 90 ? 3.855 11.517 6.846 1.00 86.25 90 LYS A O 1
ATOM 720 N N . PRO A 1 91 ? 3.146 11.609 8.971 1.00 88.56 91 PRO A N 1
ATOM 721 C CA . PRO A 1 91 ? 4.012 10.509 9.401 1.00 88.56 91 PRO A CA 1
ATOM 722 C C . PRO A 1 91 ? 3.757 9.195 8.658 1.00 88.56 91 PRO A C 1
ATOM 724 O O . PRO A 1 91 ? 4.700 8.464 8.375 1.00 88.56 91 PRO A O 1
ATOM 727 N N . LEU A 1 92 ? 2.498 8.895 8.331 1.00 89.62 92 LEU A N 1
ATOM 728 C CA . LEU A 1 92 ? 2.142 7.674 7.614 1.00 89.62 92 LEU A CA 1
ATOM 729 C C . LEU A 1 92 ? 2.412 7.805 6.113 1.00 89.62 92 LEU A C 1
ATOM 731 O O . LEU A 1 92 ? 2.837 6.833 5.496 1.00 89.62 92 LEU A O 1
ATOM 735 N N . LEU A 1 93 ? 2.241 8.999 5.536 1.00 90.56 93 LEU A N 1
ATOM 736 C CA . LEU A 1 93 ? 2.633 9.283 4.148 1.00 90.56 93 LEU A CA 1
ATOM 737 C C . LEU A 1 93 ? 4.131 9.054 3.923 1.00 90.56 93 LEU A C 1
ATOM 739 O O . LEU A 1 93 ? 4.507 8.394 2.956 1.00 90.56 93 LEU A O 1
ATOM 743 N N . ASN A 1 94 ? 4.960 9.496 4.873 1.00 89.69 94 ASN A N 1
ATOM 744 C CA . ASN A 1 94 ? 6.413 9.295 4.863 1.00 89.69 94 ASN A CA 1
ATOM 745 C C . ASN A 1 94 ? 6.835 7.814 4.929 1.00 89.69 94 ASN A C 1
ATOM 747 O O . ASN A 1 94 ? 8.010 7.512 4.748 1.00 89.69 94 ASN A O 1
ATOM 751 N N . ILE A 1 95 ? 5.909 6.893 5.213 1.00 91.69 95 ILE A N 1
ATOM 752 C CA . ILE A 1 95 ? 6.145 5.442 5.195 1.00 91.69 95 ILE A CA 1
ATOM 753 C C . ILE A 1 95 ? 5.516 4.831 3.939 1.00 91.69 95 ILE A C 1
ATOM 755 O O . ILE A 1 95 ? 6.166 4.080 3.214 1.00 91.69 95 ILE A O 1
ATOM 759 N N . ALA A 1 96 ? 4.256 5.174 3.664 1.00 92.06 96 ALA A N 1
ATOM 760 C CA . ALA A 1 96 ? 3.460 4.592 2.590 1.00 92.06 96 ALA A CA 1
ATOM 761 C C . ALA A 1 96 ? 4.052 4.862 1.202 1.00 92.06 96 ALA A C 1
ATOM 763 O O . ALA A 1 96 ? 4.055 3.971 0.351 1.00 92.06 96 ALA A O 1
ATOM 764 N N . ILE A 1 97 ? 4.564 6.075 0.968 1.00 91.62 97 ILE A N 1
ATOM 765 C CA . ILE A 1 97 ? 5.118 6.462 -0.333 1.00 91.62 97 ILE A CA 1
ATOM 766 C C . ILE A 1 97 ? 6.442 5.747 -0.596 1.00 91.62 97 ILE A C 1
ATOM 768 O O . ILE A 1 97 ? 6.493 5.023 -1.590 1.00 91.62 97 ILE A O 1
ATOM 772 N N . PRO A 1 98 ? 7.466 5.826 0.278 1.00 91.50 98 PRO A N 1
ATOM 773 C CA . PRO A 1 98 ? 8.697 5.066 0.074 1.00 91.50 98 PRO A CA 1
ATOM 774 C C . PRO A 1 98 ? 8.455 3.561 -0.060 1.00 91.50 98 PRO A C 1
ATOM 776 O O . PRO A 1 98 ? 9.043 2.927 -0.934 1.00 91.50 98 PRO A O 1
ATOM 779 N N . TRP A 1 99 ? 7.546 2.988 0.740 1.00 94.12 99 TRP A N 1
ATOM 780 C CA . TRP A 1 99 ? 7.171 1.579 0.606 1.00 94.12 99 TRP A CA 1
ATOM 781 C C . TRP A 1 99 ? 6.585 1.277 -0.779 1.00 94.12 99 TRP A C 1
ATOM 783 O O . TRP A 1 99 ? 7.007 0.322 -1.426 1.00 94.12 99 TRP A O 1
ATOM 793 N N . SER A 1 100 ? 5.670 2.117 -1.271 1.00 93.25 100 SER A N 1
ATOM 794 C CA . SER A 1 100 ? 5.034 1.936 -2.583 1.00 93.25 100 SER A CA 1
ATOM 795 C C . SER A 1 100 ? 6.032 2.089 -3.730 1.00 93.25 100 SER A C 1
ATOM 797 O O . SER A 1 100 ? 6.002 1.306 -4.676 1.00 93.25 100 SER A O 1
ATOM 799 N N . LEU A 1 101 ? 6.940 3.065 -3.648 1.00 91.56 101 LEU A N 1
ATOM 800 C CA . LEU A 1 101 ? 8.002 3.266 -4.635 1.00 91.56 101 LEU A CA 1
ATOM 801 C C . LEU A 1 101 ? 8.979 2.086 -4.648 1.00 91.56 101 LEU A C 1
ATOM 803 O O . LEU A 1 101 ? 9.352 1.604 -5.718 1.00 91.56 101 LEU A O 1
ATOM 807 N N . HIS A 1 102 ? 9.341 1.568 -3.475 1.00 91.44 102 HIS A N 1
ATOM 808 C CA . HIS A 1 102 ? 10.206 0.400 -3.370 1.00 91.44 102 HIS A CA 1
ATOM 809 C C . HIS A 1 102 ? 9.516 -0.871 -3.889 1.00 91.44 102 HIS A C 1
ATOM 811 O O . HIS A 1 102 ? 10.113 -1.625 -4.657 1.00 91.44 102 HIS A O 1
ATOM 817 N N . ALA A 1 103 ? 8.236 -1.075 -3.565 1.00 91.31 103 ALA A N 1
ATOM 818 C CA . ALA A 1 103 ? 7.430 -2.155 -4.128 1.00 91.31 103 ALA A CA 1
ATOM 819 C C . ALA A 1 103 ? 7.329 -2.036 -5.655 1.00 91.31 103 ALA A C 1
ATOM 821 O O . ALA A 1 103 ? 7.495 -3.025 -6.361 1.00 91.31 103 ALA A O 1
ATOM 822 N N . LEU A 1 104 ? 7.161 -0.823 -6.194 1.00 89.06 104 LEU A N 1
ATOM 823 C CA . LEU A 1 104 ? 7.146 -0.589 -7.640 1.00 89.06 104 LEU A CA 1
ATOM 824 C C . LEU A 1 104 ? 8.458 -1.021 -8.304 1.00 89.06 104 LEU A C 1
ATOM 826 O O . LEU A 1 104 ? 8.440 -1.482 -9.443 1.00 89.06 104 LEU A O 1
ATOM 830 N N . GLN A 1 105 ? 9.589 -0.872 -7.612 1.00 86.69 105 GLN A N 1
ATOM 831 C CA . GLN A 1 105 ? 10.907 -1.269 -8.103 1.00 86.69 105 GLN A CA 1
ATOM 832 C C . GLN A 1 105 ? 11.138 -2.786 -8.029 1.00 86.69 105 GLN A C 1
ATOM 834 O O . GLN A 1 105 ? 11.714 -3.341 -8.965 1.00 86.69 105 GLN A O 1
ATOM 839 N N . GLN A 1 106 ? 10.683 -3.450 -6.963 1.00 85.50 106 GLN A N 1
ATOM 840 C CA . GLN A 1 106 ? 11.020 -4.851 -6.666 1.00 85.50 106 GLN A CA 1
ATOM 841 C C . GLN A 1 106 ? 9.948 -5.865 -7.090 1.00 85.50 106 GLN A C 1
ATOM 843 O O . GLN A 1 106 ? 10.272 -7.003 -7.424 1.00 85.50 106 GLN A O 1
ATOM 848 N N . SER A 1 107 ? 8.672 -5.477 -7.090 1.00 78.62 107 SER A N 1
ATOM 849 C CA . SER A 1 107 ? 7.564 -6.382 -7.397 1.00 78.62 107 SER A CA 1
ATOM 850 C C . SER A 1 107 ? 7.505 -6.750 -8.880 1.00 78.62 107 SER A C 1
ATOM 852 O O . SER A 1 107 ? 7.827 -5.951 -9.768 1.00 78.62 107 SER A O 1
ATOM 854 N N . ALA A 1 108 ? 7.021 -7.965 -9.150 1.00 75.56 108 ALA A N 1
ATOM 855 C CA . ALA A 1 108 ? 6.755 -8.424 -10.504 1.00 75.56 108 ALA A CA 1
ATOM 856 C C . ALA A 1 108 ? 5.627 -7.612 -11.162 1.00 75.56 108 ALA A C 1
ATOM 858 O O . ALA A 1 108 ? 4.768 -7.029 -10.497 1.00 75.56 108 ALA A O 1
ATOM 859 N N . ASP A 1 109 ? 5.590 -7.641 -12.496 1.00 76.56 109 ASP A N 1
ATOM 860 C CA . ASP A 1 109 ? 4.665 -6.850 -13.316 1.00 76.56 109 ASP A CA 1
ATOM 861 C C . ASP A 1 109 ? 3.182 -7.033 -12.956 1.00 76.56 109 ASP A C 1
ATOM 863 O O . ASP A 1 109 ? 2.383 -6.131 -13.195 1.00 76.56 109 ASP A O 1
ATOM 867 N N . ILE A 1 110 ? 2.822 -8.164 -12.346 1.00 79.50 110 ILE A N 1
ATOM 868 C CA . ILE A 1 110 ? 1.444 -8.513 -11.982 1.00 79.50 110 ILE A CA 1
ATOM 869 C C . ILE A 1 110 ? 0.871 -7.555 -10.924 1.00 79.50 110 ILE A C 1
ATOM 871 O O . ILE A 1 110 ? -0.281 -7.163 -11.057 1.00 79.50 110 ILE A O 1
ATOM 875 N N . ALA A 1 111 ? 1.658 -7.128 -9.927 1.00 86.31 111 ALA A N 1
ATOM 876 C CA . ALA A 1 111 ? 1.199 -6.178 -8.900 1.00 86.31 111 ALA A CA 1
ATOM 877 C C . ALA A 1 111 ? 1.403 -4.709 -9.305 1.00 86.31 111 ALA A C 1
ATOM 879 O O . ALA A 1 111 ? 1.021 -3.797 -8.578 1.00 86.31 111 ALA A O 1
ATOM 880 N N . PHE A 1 112 ? 2.014 -4.449 -10.465 1.00 87.06 112 PHE A N 1
ATOM 881 C CA . PHE A 1 112 ? 2.402 -3.099 -10.873 1.00 87.06 112 PHE A CA 1
ATOM 882 C C . PHE A 1 112 ? 1.209 -2.140 -10.953 1.00 87.06 112 PHE A C 1
ATOM 884 O O . PHE A 1 112 ? 1.295 -1.006 -10.487 1.00 87.06 112 PHE A O 1
ATOM 891 N N . LEU A 1 113 ? 0.091 -2.595 -11.525 1.00 88.19 113 LEU A N 1
ATOM 892 C CA . LEU A 1 113 ? -1.121 -1.780 -11.621 1.00 88.19 113 LEU A CA 1
ATOM 893 C C . LEU A 1 113 ? -1.745 -1.527 -10.247 1.00 88.19 113 LEU A C 1
ATOM 895 O O . LEU A 1 113 ? -2.162 -0.402 -9.986 1.00 88.19 113 LEU A O 1
ATOM 899 N N . ASP A 1 114 ? -1.750 -2.528 -9.364 1.00 91.88 114 ASP A N 1
ATOM 900 C CA . ASP A 1 114 ? -2.273 -2.383 -8.003 1.00 91.88 114 ASP A CA 1
ATOM 901 C C . ASP A 1 114 ? -1.468 -1.336 -7.218 1.00 91.88 114 ASP A C 1
ATOM 903 O O . ASP A 1 114 ? -2.040 -0.476 -6.544 1.00 91.88 114 ASP A O 1
ATOM 907 N N . ILE A 1 115 ? -0.136 -1.357 -7.356 1.00 93.19 115 ILE A N 1
ATOM 908 C CA . ILE A 1 115 ? 0.765 -0.382 -6.728 1.00 93.19 115 ILE A CA 1
ATOM 909 C C . ILE A 1 115 ? 0.490 1.025 -7.261 1.00 93.19 115 ILE A C 1
ATOM 911 O O . ILE A 1 115 ? 0.345 1.953 -6.466 1.00 93.19 115 ILE A O 1
ATOM 915 N N . LEU A 1 116 ? 0.374 1.196 -8.583 1.00 91.44 116 LEU A N 1
ATOM 916 C CA . LEU A 1 116 ? 0.087 2.503 -9.180 1.00 91.44 116 LEU A CA 1
ATOM 917 C C . LEU A 1 116 ? -1.269 3.062 -8.740 1.00 91.44 116 LEU A C 1
ATOM 919 O O . LEU A 1 116 ? -1.348 4.236 -8.393 1.00 91.44 116 LEU A O 1
ATOM 923 N N . GLN A 1 117 ? -2.316 2.235 -8.710 1.00 92.56 117 GLN A N 1
ATOM 924 C CA . GLN A 1 117 ? -3.651 2.654 -8.270 1.00 92.56 117 GLN A CA 1
ATOM 925 C C . GLN A 1 117 ? -3.669 3.051 -6.791 1.00 92.56 117 GLN A C 1
ATOM 927 O O . GLN A 1 117 ? -4.306 4.034 -6.411 1.00 92.56 117 GLN A O 1
ATOM 932 N N . ALA A 1 118 ? -2.963 2.306 -5.939 1.00 93.06 118 ALA A N 1
ATOM 933 C CA . ALA A 1 118 ? -2.851 2.663 -4.532 1.00 93.06 118 ALA A CA 1
ATOM 934 C C . ALA A 1 118 ? -2.048 3.958 -4.332 1.00 93.06 118 ALA A C 1
ATOM 936 O O . ALA A 1 118 ? -2.447 4.807 -3.533 1.00 93.06 118 ALA A O 1
ATOM 937 N N . LEU A 1 119 ? -0.956 4.136 -5.081 1.00 92.25 119 LEU A N 1
ATOM 938 C CA . LEU A 1 119 ? -0.137 5.344 -5.034 1.00 92.25 119 LEU A CA 1
ATOM 939 C C . LEU A 1 119 ? -0.913 6.572 -5.531 1.00 92.25 119 LEU A C 1
ATOM 941 O O . LEU A 1 119 ? -0.868 7.615 -4.885 1.00 92.25 119 LEU A O 1
ATOM 945 N N . GLU A 1 120 ? -1.680 6.441 -6.615 1.00 91.00 120 GLU A N 1
ATOM 946 C CA . GLU A 1 120 ? -2.600 7.479 -7.094 1.00 91.00 120 GLU A CA 1
ATOM 947 C C . GLU A 1 120 ? -3.602 7.872 -6.001 1.00 91.00 120 GLU A C 1
ATOM 949 O O . GLU A 1 120 ? -3.748 9.056 -5.697 1.00 91.00 120 GLU A O 1
ATOM 954 N N . ALA A 1 121 ? -4.242 6.891 -5.352 1.00 91.19 121 ALA A N 1
ATOM 955 C CA . ALA A 1 121 ? -5.197 7.151 -4.279 1.00 91.19 121 ALA A CA 1
ATOM 956 C C . ALA A 1 121 ? -4.565 7.936 -3.116 1.00 91.19 121 ALA A C 1
ATOM 958 O O . ALA A 1 121 ? -5.161 8.900 -2.632 1.00 91.19 121 ALA A O 1
ATOM 959 N N . ILE A 1 122 ? -3.346 7.568 -2.702 1.00 90.38 122 ILE A N 1
ATOM 960 C CA . ILE A 1 122 ? -2.583 8.299 -1.680 1.00 90.38 122 ILE A CA 1
ATOM 961 C C . ILE A 1 122 ? -2.324 9.732 -2.139 1.00 90.38 122 ILE A C 1
ATOM 963 O O . ILE A 1 122 ? -2.666 10.672 -1.418 1.00 90.38 122 ILE A O 1
ATOM 967 N N . ILE A 1 123 ? -1.777 9.900 -3.346 1.00 88.12 123 ILE A N 1
ATOM 968 C CA . ILE A 1 123 ? -1.401 11.208 -3.881 1.00 88.12 123 ILE A CA 1
ATOM 969 C C . ILE A 1 123 ? -2.614 12.131 -3.936 1.00 88.12 123 ILE A C 1
ATOM 971 O O . ILE A 1 123 ? -2.587 13.213 -3.354 1.00 88.12 123 ILE A O 1
ATOM 975 N N . CYS A 1 124 ? -3.704 11.684 -4.559 1.00 86.81 124 CYS A N 1
ATOM 976 C CA . CYS A 1 124 ? -4.929 12.466 -4.695 1.00 86.81 124 CYS A CA 1
ATOM 977 C C . CYS A 1 124 ? -5.561 12.816 -3.341 1.00 86.81 124 CYS A C 1
ATOM 979 O O . CYS A 1 124 ? -6.135 13.895 -3.201 1.00 86.81 124 CYS A O 1
ATOM 981 N N . SER A 1 125 ? -5.438 11.944 -2.335 1.00 84.75 125 SER A N 1
ATOM 982 C CA . SER A 1 125 ? -5.975 12.196 -0.991 1.00 84.75 125 SER A CA 1
ATOM 983 C C . SER A 1 125 ? -5.145 13.178 -0.154 1.00 84.75 125 SER A C 1
ATOM 985 O O . SER A 1 125 ? -5.642 13.700 0.844 1.00 84.75 125 SER A O 1
ATOM 987 N N . SER A 1 126 ? -3.887 13.435 -0.532 1.00 83.00 126 SER A N 1
ATOM 988 C CA . SER A 1 126 ? -2.918 14.151 0.309 1.00 83.00 126 SER A CA 1
ATOM 989 C C . SER A 1 126 ? -2.080 15.193 -0.440 1.00 83.00 126 SER A C 1
ATOM 991 O O . SER A 1 126 ? -1.021 15.575 0.050 1.00 83.00 126 SER A O 1
ATOM 993 N N . ILE A 1 127 ? -2.563 15.701 -1.583 1.00 78.56 127 ILE A N 1
ATOM 994 C CA . ILE A 1 127 ? -1.870 16.667 -2.468 1.00 78.56 127 ILE A CA 1
ATOM 995 C C . ILE A 1 127 ? -1.145 17.785 -1.701 1.00 78.56 127 ILE A C 1
ATOM 997 O O . ILE A 1 127 ? 0.007 18.088 -1.998 1.00 78.56 127 ILE A O 1
ATOM 1001 N N . SER A 1 128 ? -1.785 18.379 -0.691 1.00 76.94 128 SER A N 1
ATOM 1002 C CA . SER A 1 128 ? -1.229 19.508 0.070 1.00 76.94 128 SER A CA 1
ATOM 1003 C C . SER A 1 128 ? -0.032 19.156 0.961 1.00 76.94 128 SER A C 1
ATOM 1005 O O . SER A 1 128 ? 0.658 20.054 1.425 1.00 76.94 128 SER A O 1
ATOM 1007 N N . SER A 1 129 ? 0.207 17.871 1.231 1.00 77.75 129 SER A N 1
ATOM 1008 C CA . SER A 1 129 ? 1.261 17.388 2.134 1.00 77.75 129 SER A CA 1
ATOM 1009 C C . SER A 1 129 ? 2.427 16.717 1.399 1.00 77.75 129 SER A C 1
ATOM 1011 O O . SER A 1 129 ? 3.326 16.188 2.050 1.00 77.75 129 SER A O 1
ATOM 1013 N N . LEU A 1 130 ? 2.408 16.716 0.060 1.00 78.38 130 LEU A N 1
ATOM 1014 C CA . LEU A 1 130 ? 3.308 15.919 -0.785 1.00 78.38 130 LEU A CA 1
ATOM 1015 C C . LEU A 1 130 ? 4.413 16.712 -1.474 1.00 78.38 130 LEU A C 1
ATOM 1017 O O . LEU A 1 130 ? 5.220 16.116 -2.180 1.00 78.38 130 LEU A O 1
ATOM 1021 N N . GLU A 1 131 ? 4.476 18.024 -1.264 1.00 79.69 131 GLU A N 1
ATOM 1022 C CA . GLU A 1 131 ? 5.442 18.904 -1.932 1.00 79.69 131 GLU A CA 1
ATOM 1023 C C . GLU A 1 131 ? 6.893 18.421 -1.752 1.00 79.69 131 GLU A C 1
ATOM 1025 O O . GLU A 1 131 ? 7.649 18.367 -2.714 1.00 79.69 131 GLU A O 1
ATOM 1030 N N . GLU A 1 132 ? 7.246 17.948 -0.553 1.00 79.50 132 GLU A N 1
ATOM 1031 C CA . GLU A 1 132 ? 8.588 17.440 -0.227 1.00 79.50 132 GLU A CA 1
ATOM 1032 C C . GLU A 1 132 ? 8.924 16.081 -0.877 1.00 79.50 132 GLU A C 1
ATOM 1034 O O . GLU A 1 132 ? 10.096 15.732 -0.976 1.00 79.50 132 GLU A O 1
ATOM 1039 N N . MET A 1 133 ? 7.920 15.306 -1.304 1.00 81.31 133 MET A N 1
ATOM 1040 C CA . MET A 1 133 ? 8.085 13.953 -1.869 1.00 81.31 133 MET A CA 1
ATOM 1041 C C . MET A 1 133 ? 7.800 13.896 -3.379 1.00 81.31 133 MET A C 1
ATOM 1043 O O . MET A 1 133 ? 7.994 12.854 -4.007 1.00 81.31 133 MET A O 1
ATOM 1047 N N . ALA A 1 134 ? 7.334 14.996 -3.976 1.00 83.88 134 ALA A N 1
ATOM 1048 C CA . ALA A 1 134 ? 6.890 15.036 -5.366 1.00 83.88 134 ALA A CA 1
ATOM 1049 C C . ALA A 1 134 ? 8.006 14.652 -6.352 1.00 83.88 134 ALA A C 1
ATOM 1051 O O . ALA A 1 134 ? 7.781 13.830 -7.242 1.00 83.88 134 ALA A O 1
ATOM 1052 N N . ASP A 1 135 ? 9.214 15.186 -6.159 1.00 84.56 135 ASP A N 1
ATOM 1053 C CA . ASP A 1 135 ? 10.354 14.922 -7.043 1.00 84.56 135 ASP A CA 1
ATOM 1054 C C . ASP A 1 135 ? 10.771 13.444 -7.023 1.00 84.56 135 ASP A C 1
ATOM 1056 O O . ASP A 1 135 ? 11.038 12.860 -8.074 1.00 84.56 135 ASP A O 1
ATOM 1060 N N . GLU A 1 136 ? 10.776 12.808 -5.847 1.00 84.56 136 GLU A N 1
ATOM 1061 C CA . GLU A 1 136 ? 11.128 11.389 -5.693 1.00 84.56 136 GLU A CA 1
ATOM 1062 C C . GLU A 1 136 ? 10.100 10.471 -6.370 1.00 84.56 136 GLU A C 1
ATOM 1064 O O . GLU A 1 136 ? 10.465 9.513 -7.066 1.00 84.56 136 GLU A O 1
ATOM 1069 N N . ILE A 1 137 ? 8.811 10.791 -6.210 1.00 85.50 137 ILE A N 1
ATOM 1070 C CA . ILE A 1 137 ? 7.711 10.073 -6.858 1.00 85.50 137 ILE A CA 1
ATOM 1071 C C . ILE A 1 137 ? 7.862 10.161 -8.379 1.00 85.50 137 ILE A C 1
ATOM 1073 O O . ILE A 1 137 ? 7.853 9.133 -9.061 1.00 85.50 137 ILE A O 1
ATOM 1077 N N . VAL A 1 138 ? 8.036 11.374 -8.914 1.00 85.94 138 VAL A N 1
ATOM 1078 C CA . VAL A 1 138 ? 8.177 11.600 -10.359 1.00 85.94 138 VAL A CA 1
ATOM 1079 C C . VAL A 1 138 ? 9.413 10.885 -10.897 1.00 85.94 138 VAL A C 1
ATOM 1081 O O . VA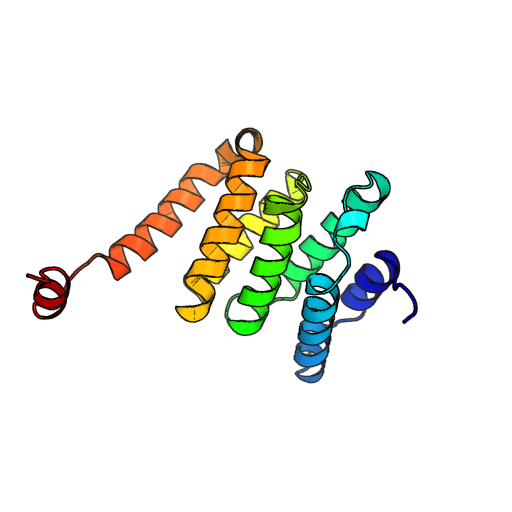L A 1 138 ? 9.304 10.154 -11.880 1.00 85.94 138 VAL A O 1
ATOM 1084 N N . ALA A 1 139 ? 10.567 11.023 -10.239 1.00 85.56 139 ALA A 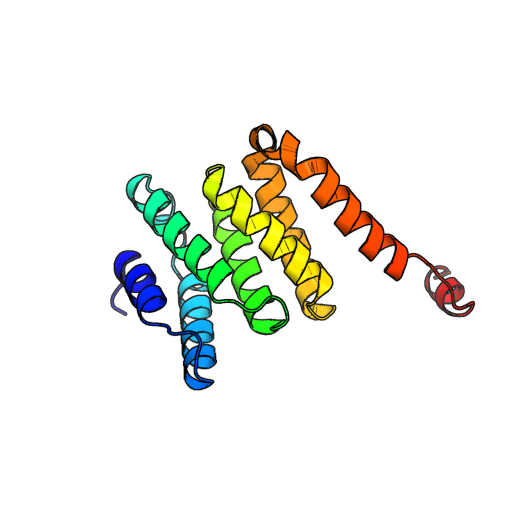N 1
ATOM 1085 C CA . ALA A 1 139 ? 11.803 10.376 -10.665 1.00 85.56 139 ALA A CA 1
ATOM 1086 C C . ALA A 1 139 ? 11.653 8.848 -10.742 1.00 85.56 139 ALA A C 1
ATOM 1088 O O . ALA A 1 139 ? 12.014 8.235 -11.749 1.00 85.56 139 ALA A O 1
ATOM 1089 N N . THR A 1 140 ? 11.061 8.228 -9.717 1.00 83.88 140 THR A N 1
ATOM 1090 C CA . THR A 1 140 ? 10.877 6.771 -9.674 1.00 83.88 140 THR A CA 1
ATOM 1091 C C . THR A 1 140 ? 9.912 6.276 -10.753 1.00 83.88 140 THR A C 1
ATOM 1093 O O . THR A 1 140 ? 10.179 5.264 -11.412 1.00 83.88 140 THR A O 1
ATOM 1096 N N . LEU A 1 141 ? 8.804 6.993 -10.970 1.00 83.69 141 LEU A N 1
ATOM 1097 C CA . LEU A 1 141 ? 7.838 6.666 -12.018 1.00 83.69 141 LEU A CA 1
ATOM 1098 C C . LEU A 1 141 ? 8.458 6.805 -13.414 1.00 83.69 141 LEU A C 1
ATOM 1100 O O . LEU A 1 141 ? 8.299 5.900 -14.234 1.00 83.69 141 LEU A O 1
ATOM 1104 N N . CYS A 1 142 ? 9.208 7.881 -13.669 1.00 82.12 142 CYS A N 1
ATOM 1105 C CA . CYS A 1 142 ? 9.888 8.109 -14.944 1.00 82.12 142 CYS A CA 1
ATOM 1106 C C . CYS A 1 142 ? 10.873 6.986 -15.275 1.00 82.12 142 CYS A C 1
ATOM 1108 O O . CYS A 1 142 ? 10.791 6.434 -16.366 1.00 82.12 142 CYS A O 1
ATOM 1110 N N . VAL A 1 143 ? 11.721 6.561 -14.331 1.00 82.00 143 VAL A N 1
ATOM 1111 C CA . VAL A 1 143 ? 12.686 5.466 -14.562 1.00 82.00 143 VAL A CA 1
ATOM 1112 C C . VAL A 1 143 ? 11.984 4.174 -14.992 1.00 82.00 143 VAL A C 1
ATOM 1114 O O . VAL A 1 143 ? 12.410 3.506 -15.936 1.00 82.00 143 VAL A O 1
ATOM 1117 N N . ARG A 1 144 ? 10.880 3.807 -14.329 1.00 73.31 144 ARG A N 1
ATOM 1118 C CA . ARG A 1 144 ? 10.126 2.587 -14.667 1.00 73.31 144 ARG A CA 1
ATOM 1119 C C . ARG A 1 144 ? 9.366 2.715 -15.983 1.00 73.31 144 ARG A C 1
ATOM 1121 O O . ARG A 1 144 ? 9.301 1.740 -16.733 1.00 73.31 144 ARG A O 1
ATOM 1128 N N . LEU A 1 145 ? 8.801 3.886 -16.267 1.00 70.75 145 LEU A N 1
ATOM 1129 C CA . LEU A 1 145 ? 8.128 4.156 -17.534 1.00 70.75 145 LEU A CA 1
ATOM 1130 C C . LEU A 1 145 ? 9.120 4.138 -18.692 1.00 70.75 145 LEU A C 1
ATOM 1132 O O . LEU A 1 145 ? 8.852 3.473 -19.680 1.00 70.75 145 LEU A O 1
ATOM 1136 N N . GLU A 1 146 ? 10.281 4.774 -18.563 1.00 74.75 146 GLU A N 1
ATOM 1137 C CA . GLU A 1 146 ? 11.340 4.756 -19.574 1.00 74.75 146 GLU A CA 1
ATOM 1138 C C . GLU A 1 146 ? 11.846 3.338 -19.831 1.00 74.75 146 GLU A C 1
ATOM 1140 O O . GLU A 1 146 ? 11.946 2.937 -20.989 1.00 74.75 146 GLU A O 1
ATOM 1145 N N . ALA A 1 147 ? 12.076 2.537 -18.787 1.00 69.56 147 ALA A N 1
ATOM 1146 C CA . ALA A 1 147 ? 12.484 1.139 -18.931 1.00 69.56 147 ALA A CA 1
ATOM 1147 C C . ALA A 1 147 ? 11.451 0.273 -19.681 1.00 69.56 147 ALA A C 1
ATOM 1149 O O . ALA A 1 147 ? 11.826 -0.697 -20.333 1.00 69.56 147 ALA A O 1
ATOM 1150 N N . ARG A 1 148 ? 10.157 0.617 -19.609 1.00 65.75 148 ARG A N 1
ATOM 1151 C CA . ARG A 1 148 ? 9.074 -0.102 -20.307 1.00 65.75 148 ARG A CA 1
ATOM 1152 C C . ARG A 1 148 ? 8.668 0.523 -21.647 1.00 65.75 148 ARG A C 1
ATOM 1154 O O . ARG A 1 148 ? 8.121 -0.174 -22.494 1.00 65.75 148 ARG A O 1
ATOM 1161 N N . ALA A 1 149 ? 8.911 1.817 -21.839 1.00 59.41 149 ALA A N 1
ATOM 1162 C CA . ALA A 1 149 ? 8.588 2.572 -23.050 1.00 59.41 149 ALA A CA 1
ATOM 1163 C C . ALA A 1 149 ? 9.745 2.601 -24.055 1.00 59.41 149 ALA A C 1
ATOM 1165 O O . ALA A 1 149 ? 9.532 2.883 -25.236 1.00 59.41 149 ALA A O 1
ATOM 1166 N N . SER A 1 150 ? 10.970 2.302 -23.615 1.00 56.97 150 SER A N 1
ATOM 1167 C CA . SER A 1 150 ? 12.112 2.132 -24.506 1.00 56.97 150 SER A CA 1
ATOM 1168 C C . SER A 1 150 ? 11.950 0.837 -25.309 1.00 56.97 150 SER A C 1
ATOM 1170 O O . SER A 1 150 ? 12.398 -0.242 -24.931 1.00 56.97 150 SER A O 1
ATOM 1172 N N . LEU A 1 151 ? 11.285 0.976 -26.460 1.00 52.69 151 LEU A N 1
ATOM 1173 C CA . LEU A 1 151 ? 11.196 -0.005 -27.542 1.00 52.69 151 LEU A CA 1
ATOM 1174 C C . LEU A 1 151 ? 12.600 -0.250 -28.115 1.00 52.69 151 LEU A C 1
ATOM 1176 O O . LEU A 1 151 ? 12.966 0.253 -29.175 1.00 52.69 151 LEU A O 1
ATOM 1180 N N . THR A 1 152 ? 13.428 -0.978 -27.375 1.00 55.50 152 THR A N 1
ATOM 1181 C CA . THR A 1 152 ? 14.798 -1.314 -27.780 1.00 55.50 152 THR A CA 1
ATOM 1182 C C . THR A 1 152 ? 14.833 -2.492 -28.748 1.00 55.50 152 THR A C 1
ATOM 1184 O O . THR A 1 152 ? 15.845 -2.687 -29.423 1.00 55.50 152 THR A O 1
ATOM 1187 N N . THR A 1 153 ? 13.729 -3.240 -28.895 1.00 52.91 153 THR A N 1
ATOM 1188 C CA . THR A 1 153 ? 13.612 -4.280 -29.919 1.00 52.91 153 THR A CA 1
ATOM 1189 C C . THR A 1 153 ? 12.747 -3.817 -31.104 1.00 52.91 153 THR A C 1
ATOM 1191 O O . THR A 1 153 ? 11.631 -3.322 -30.925 1.00 52.91 153 THR A O 1
ATOM 1194 N N . PRO A 1 154 ? 13.210 -4.000 -32.358 1.00 53.12 154 PRO A N 1
ATOM 1195 C CA . PRO A 1 154 ? 12.436 -3.646 -33.554 1.00 53.12 154 PRO A CA 1
ATOM 1196 C C . PRO A 1 154 ? 11.084 -4.371 -33.688 1.00 53.12 154 PRO A C 1
ATOM 1198 O O . PRO A 1 154 ? 10.250 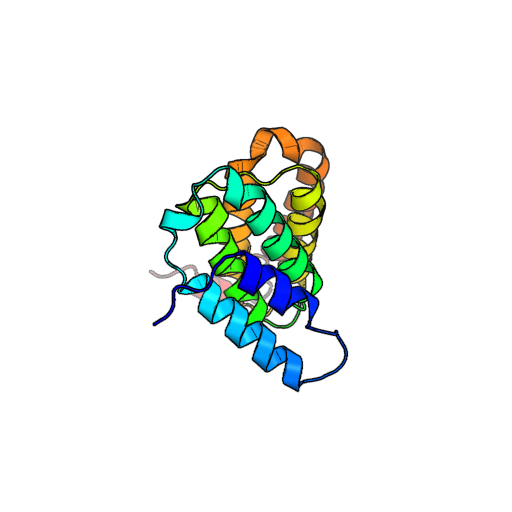-3.970 -34.501 1.00 53.12 154 PRO A O 1
ATOM 1201 N N . GLN A 1 155 ? 10.870 -5.460 -32.942 1.00 53.44 155 GLN A N 1
ATOM 1202 C CA . GLN A 1 155 ? 9.651 -6.270 -32.998 1.00 53.44 155 GLN A CA 1
ATOM 1203 C C . GLN A 1 155 ? 8.495 -5.638 -32.209 1.00 53.44 155 GLN A C 1
ATOM 1205 O O . GLN A 1 155 ? 7.354 -5.713 -32.665 1.00 53.44 155 GLN A O 1
ATOM 1210 N N . ASP A 1 156 ? 8.781 -4.918 -31.121 1.00 52.12 156 ASP A N 1
ATOM 1211 C CA . ASP A 1 156 ? 7.756 -4.291 -30.274 1.00 52.12 156 ASP A CA 1
ATOM 1212 C C . ASP A 1 156 ? 7.047 -3.113 -30.976 1.00 52.12 156 ASP A C 1
ATOM 1214 O O . ASP A 1 156 ? 5.870 -2.833 -30.737 1.00 52.12 156 ASP A O 1
ATOM 1218 N N . VAL A 1 157 ? 7.720 -2.478 -31.946 1.00 51.28 157 VAL A N 1
ATOM 1219 C CA . VAL A 1 157 ? 7.152 -1.411 -32.794 1.00 51.28 157 VAL A CA 1
ATOM 1220 C C . VAL A 1 157 ? 6.024 -1.935 -33.696 1.00 51.28 157 VAL A C 1
ATOM 1222 O O . VAL A 1 157 ? 5.118 -1.182 -34.060 1.00 51.28 157 VAL A O 1
ATOM 1225 N N . ARG A 1 158 ? 6.041 -3.228 -34.062 1.00 47.31 158 ARG A N 1
ATOM 1226 C CA . ARG A 1 158 ? 4.985 -3.835 -34.895 1.00 47.31 158 ARG A CA 1
ATOM 1227 C C . ARG A 1 158 ? 3.697 -4.098 -34.118 1.00 47.31 158 ARG A C 1
ATOM 1229 O O . ARG A 1 158 ? 2.641 -4.108 -34.737 1.00 47.31 158 ARG A O 1
ATOM 1236 N N . VAL A 1 159 ? 3.767 -4.277 -32.799 1.00 50.84 159 VAL A N 1
ATOM 1237 C CA . VAL A 1 159 ? 2.594 -4.588 -31.962 1.00 50.84 159 VAL A CA 1
ATOM 1238 C C . VAL A 1 159 ? 1.767 -3.333 -31.662 1.00 50.84 159 VAL A C 1
ATOM 1240 O O . VAL A 1 159 ? 0.552 -3.412 -31.532 1.00 50.84 159 VAL A O 1
ATOM 1243 N N . TRP A 1 160 ? 2.398 -2.155 -31.653 1.00 45.38 160 TRP A N 1
ATOM 1244 C CA . TRP A 1 160 ? 1.707 -0.868 -31.480 1.00 45.38 160 TRP A CA 1
ATOM 1245 C C . TRP A 1 160 ? 1.089 -0.302 -32.764 1.00 45.38 160 TRP A C 1
ATOM 1247 O O . TRP A 1 160 ? 0.352 0.681 -32.716 1.00 45.38 160 TRP A O 1
ATOM 1257 N N . ARG A 1 161 ? 1.350 -0.928 -33.915 1.00 42.44 161 ARG A N 1
ATOM 1258 C CA . ARG A 1 161 ? 0.646 -0.655 -35.172 1.00 42.44 161 ARG A CA 1
ATOM 1259 C C . ARG A 1 161 ? -0.345 -1.784 -35.443 1.00 42.44 161 ARG A C 1
ATOM 1261 O O . ARG A 1 161 ? -0.123 -2.611 -36.321 1.00 42.44 161 ARG A O 1
ATOM 1268 N N . VAL A 1 162 ? -1.419 -1.839 -34.663 1.00 36.28 162 VAL A N 1
ATOM 1269 C CA . VAL A 1 162 ? -2.613 -2.598 -35.068 1.00 36.28 162 VAL A CA 1
ATOM 1270 C C . VAL A 1 162 ? -3.318 -1.777 -36.173 1.00 36.28 162 VAL A C 1
ATOM 1272 O O . VAL A 1 162 ? -3.337 -0.551 -36.049 1.00 36.28 162 VAL A O 1
ATOM 1275 N N . PRO A 1 163 ? -3.763 -2.421 -37.274 1.00 47.91 163 PRO A N 1
ATOM 1276 C CA . PRO A 1 163 ? -4.090 -1.798 -38.568 1.00 47.91 163 PRO A CA 1
ATOM 1277 C C . PRO A 1 163 ? -5.278 -0.833 -38.580 1.00 47.91 163 PRO A C 1
ATOM 1279 O O . PRO A 1 163 ? -6.179 -0.971 -37.724 1.00 47.91 163 PRO A O 1
#

Sequence (163 aa):
MEKKSLDYYAFQFNTINNDNRKEDSRLNNLLDQLNAFDCKLFSSPENSKKIAVILSQCFSLVPPDDTFLVAKCCQLMLTLVGKQAVQLEKPLLNIAIPWSLHALQQSADIAFLDILQALEAIICSSISSLEEMADEIVATLCVRLEARASLTTPQDVRVWRVP

pLDDT: mean 79.88, std 13.66, range [36.28, 94.5]

Radius of gyration: 17.57 Å; chains: 1; bounding box: 34×39×57 Å

Foldseek 3Di:
DPQDDLVNLLVQLVPQDQPDPVSVVVLLVSLVCLLVHDLVVCLDPVNLVSVLSNLLSLLVRPDLQPLSSLLSSLSNLCCVQVVSVRADDLVSCVRLQVSLLSSCVRYDPVSNVSSVSSNVSNCVSPVVNCPVPVVVNVVSVVVSCCVVVPCVDPVVVVVVPDD